Protein AF-A0A7C4I5D5-F1 (afdb_monomer_lite)

Sequence (102 aa):
MSERETTLIRKEKIRKLREMGINPYPYKFDVKSSIAEVRQKYELDTNDFPIALGGTVKRVSKTDEGIVIRLEDEKSILVLVRNDFLKDFESVKPNDFVTVKG

pLDDT: mean 79.04, std 11.51, range [54.38, 96.94]

Foldseek 3Di:
DDPVVVVVVVVVVCVVCVVVVHNPDDPDDDDPDDPVRVCVVPPDDDDPDKDKDKFFWQDWDQDPQGIFTFGQDPVGDGDTDGDPWDDPPVPDDGGDIDITID

Radius of gyration: 19.42 Å; chains: 1; bounding box: 37×29×53 Å

Structure (mmCIF, N/CA/C/O backbone):
data_AF-A0A7C4I5D5-F1
#
_entry.id   AF-A0A7C4I5D5-F1
#
loop_
_atom_site.group_PDB
_atom_site.id
_atom_site.type_symbol
_atom_site.label_atom_id
_atom_site.label_alt_id
_atom_site.label_comp_id
_atom_site.label_asym_id
_atom_site.label_entity_id
_atom_site.label_seq_id
_atom_site.pdbx_PDB_ins_code
_atom_site.Cartn_x
_atom_site.Cartn_y
_atom_site.Cartn_z
_atom_site.occupancy
_atom_site.B_iso_or_equiv
_atom_site.auth_seq_id
_atom_site.auth_comp_id
_atom_site.auth_asym_id
_atom_site.auth_atom_id
_atom_site.pdbx_PDB_model_num
ATOM 1 N N . MET A 1 1 ? 16.150 -2.954 16.566 1.00 61.94 1 MET A N 1
ATOM 2 C CA . MET A 1 1 ? 15.222 -3.202 17.689 1.00 61.94 1 MET A CA 1
ATOM 3 C C . MET A 1 1 ? 15.002 -4.689 17.829 1.00 61.94 1 MET A C 1
ATOM 5 O O . MET A 1 1 ? 14.758 -5.356 16.830 1.00 61.94 1 MET A O 1
ATOM 9 N N . SER A 1 2 ? 15.076 -5.185 19.055 1.00 84.69 2 SER A N 1
ATOM 10 C CA . SER A 1 2 ? 14.694 -6.545 19.417 1.00 84.69 2 SER A CA 1
ATOM 11 C C . SER A 1 2 ? 13.171 -6.726 19.335 1.00 84.69 2 SER A C 1
ATOM 13 O O . SER A 1 2 ? 12.386 -5.788 19.521 1.00 84.69 2 SER A O 1
ATOM 15 N N . GLU A 1 3 ? 12.722 -7.954 19.086 1.00 86.00 3 GLU A N 1
ATOM 16 C CA . GLU A 1 3 ? 11.303 -8.330 19.105 1.00 86.00 3 GLU A CA 1
ATOM 17 C C . GLU A 1 3 ? 10.632 -7.981 20.448 1.00 86.00 3 GLU A C 1
ATOM 19 O O . GLU A 1 3 ? 9.488 -7.509 20.494 1.00 86.00 3 GLU A O 1
ATOM 24 N N . ARG A 1 4 ? 11.383 -8.122 21.549 1.00 86.19 4 ARG A N 1
ATOM 25 C CA . ARG A 1 4 ? 10.934 -7.781 22.907 1.00 86.19 4 ARG A CA 1
ATOM 26 C C . ARG A 1 4 ? 10.661 -6.287 23.065 1.00 86.19 4 ARG A C 1
ATOM 28 O O . ARG A 1 4 ? 9.605 -5.911 23.570 1.00 86.19 4 ARG A O 1
ATOM 35 N N . GLU A 1 5 ? 11.567 -5.442 22.580 1.00 89.94 5 GLU A N 1
ATOM 36 C CA . GLU A 1 5 ? 11.420 -3.979 22.622 1.00 89.94 5 GLU A CA 1
ATOM 37 C C . GLU A 1 5 ? 10.194 -3.533 21.822 1.00 89.94 5 GLU A C 1
ATOM 39 O O . GLU A 1 5 ? 9.364 -2.758 22.295 1.00 89.94 5 GLU A O 1
ATOM 44 N N . THR A 1 6 ? 10.022 -4.102 20.629 1.00 87.56 6 THR A N 1
ATOM 45 C CA . THR A 1 6 ? 8.891 -3.783 19.753 1.00 87.56 6 THR A CA 1
ATOM 46 C C . THR A 1 6 ? 7.554 -4.160 20.400 1.00 87.56 6 THR A C 1
ATOM 48 O O . THR A 1 6 ? 6.569 -3.423 20.305 1.00 87.56 6 THR A O 1
ATOM 51 N N . THR A 1 7 ? 7.515 -5.299 21.092 1.00 92.75 7 THR A N 1
ATOM 52 C CA . THR A 1 7 ? 6.328 -5.765 21.818 1.00 92.75 7 THR A CA 1
ATOM 53 C C . THR A 1 7 ? 5.973 -4.839 22.979 1.00 92.75 7 THR A C 1
ATOM 55 O O . THR A 1 7 ? 4.799 -4.507 23.150 1.00 92.75 7 THR A O 1
ATOM 58 N N . LEU A 1 8 ? 6.966 -4.378 23.745 1.00 95.69 8 LEU A N 1
ATOM 59 C CA . LEU A 1 8 ? 6.758 -3.432 24.845 1.00 95.69 8 LEU A CA 1
ATOM 60 C C . LEU A 1 8 ? 6.165 -2.111 24.342 1.00 95.69 8 LEU A C 1
ATOM 62 O O . LEU A 1 8 ? 5.151 -1.655 24.868 1.00 95.69 8 LEU A O 1
ATOM 66 N N . ILE A 1 9 ? 6.717 -1.557 23.258 1.00 95.31 9 ILE A N 1
ATOM 67 C CA . ILE A 1 9 ? 6.208 -0.325 22.636 1.00 95.31 9 ILE A CA 1
ATOM 68 C C . ILE A 1 9 ? 4.749 -0.494 22.186 1.00 95.31 9 ILE A C 1
ATOM 70 O O . ILE A 1 9 ? 3.921 0.394 22.393 1.00 95.31 9 ILE A O 1
ATOM 74 N N . ARG A 1 10 ? 4.403 -1.635 21.572 1.00 93.38 10 ARG A N 1
ATOM 75 C CA . ARG A 1 10 ? 3.026 -1.911 21.123 1.00 93.38 10 ARG A CA 1
ATOM 76 C C . ARG A 1 10 ? 2.052 -2.051 22.292 1.00 93.38 10 ARG A C 1
ATOM 78 O O . ARG A 1 10 ? 0.960 -1.491 22.226 1.00 93.38 10 ARG A O 1
ATOM 85 N N . LYS A 1 11 ? 2.445 -2.748 23.364 1.00 95.31 11 LYS A N 1
ATOM 86 C CA . LYS A 1 11 ? 1.628 -2.882 24.581 1.00 95.31 11 LYS A CA 1
ATOM 87 C C . LYS A 1 11 ? 1.356 -1.526 25.224 1.00 95.31 11 LYS A C 1
ATOM 89 O O . LYS A 1 11 ? 0.218 -1.254 25.593 1.00 95.31 11 LYS A O 1
ATOM 94 N N . GLU A 1 12 ? 2.364 -0.661 25.280 1.00 96.19 12 GLU A N 1
ATOM 95 C CA . GLU A 1 12 ? 2.217 0.682 25.840 1.00 96.19 12 GLU A CA 1
ATOM 96 C C . GLU A 1 12 ? 1.253 1.551 25.019 1.00 96.19 12 GLU A C 1
ATOM 98 O O . GLU A 1 12 ? 0.406 2.242 25.580 1.00 96.19 12 GLU A O 1
ATOM 103 N N . LYS A 1 13 ? 1.295 1.460 23.683 1.00 95.00 13 LYS A N 1
ATOM 104 C CA . LYS A 1 13 ? 0.314 2.137 22.815 1.00 95.00 13 LYS A CA 1
ATOM 105 C C . LYS A 1 13 ? -1.118 1.668 23.084 1.00 95.00 13 LYS A C 1
ATOM 107 O O . LYS A 1 13 ? -2.016 2.495 23.197 1.00 95.00 13 LYS A O 1
ATOM 112 N N . ILE A 1 14 ? -1.330 0.356 23.218 1.00 95.81 14 ILE A N 1
ATOM 113 C CA . ILE A 1 14 ? -2.650 -0.215 23.534 1.00 95.81 14 ILE A CA 1
ATOM 114 C C . ILE A 1 14 ? -3.132 0.260 24.908 1.00 95.81 14 ILE A C 1
ATOM 116 O O . ILE A 1 14 ? -4.304 0.600 25.057 1.00 95.81 14 ILE A O 1
ATOM 120 N N . ARG A 1 15 ? -2.237 0.308 25.904 1.00 96.12 15 ARG A N 1
ATOM 121 C CA . ARG A 1 15 ? -2.541 0.808 27.251 1.00 96.12 15 ARG A CA 1
ATOM 122 C C . ARG A 1 15 ? -3.041 2.253 27.200 1.00 96.12 15 ARG A C 1
ATOM 124 O O . ARG A 1 15 ? -4.132 2.513 27.692 1.00 96.12 15 ARG A O 1
ATOM 131 N N . LYS A 1 16 ? -2.314 3.142 26.515 1.00 96.94 16 LYS A N 1
ATOM 132 C CA . LYS A 1 16 ? -2.702 4.553 26.340 1.00 96.94 16 LYS A CA 1
ATOM 133 C C . LYS A 1 16 ? -4.058 4.717 25.654 1.00 96.94 16 LYS A C 1
ATOM 135 O O . LYS A 1 16 ? -4.869 5.517 26.100 1.00 96.94 16 LYS A O 1
ATOM 140 N N . LEU A 1 17 ? -4.342 3.932 24.610 1.00 94.94 17 LEU A N 1
ATOM 141 C CA . LEU A 1 17 ? -5.653 3.962 23.945 1.00 94.94 17 LEU A CA 1
ATOM 142 C C . LEU A 1 17 ? -6.791 3.606 24.913 1.00 94.94 17 LEU A C 1
ATOM 144 O O . LEU A 1 17 ? -7.809 4.294 24.934 1.00 94.94 17 LEU A O 1
ATOM 148 N N . ARG A 1 18 ? -6.591 2.589 25.763 1.00 94.19 18 ARG A N 1
ATOM 149 C CA . ARG A 1 18 ? -7.570 2.208 26.794 1.00 94.19 18 ARG A CA 1
ATOM 150 C C . ARG A 1 18 ? -7.763 3.302 27.846 1.00 94.19 18 ARG A C 1
ATOM 152 O O . ARG A 1 18 ? -8.897 3.547 28.236 1.00 94.19 18 ARG A O 1
ATOM 159 N N . GLU A 1 19 ? -6.690 3.969 28.276 1.00 96.25 19 GLU A N 1
ATOM 160 C CA . GLU A 1 19 ? -6.758 5.105 29.216 1.00 96.25 19 GLU A CA 1
ATOM 161 C C . GLU A 1 19 ? -7.524 6.299 28.637 1.00 96.25 19 GLU A C 1
ATOM 163 O O . GLU A 1 19 ? -8.236 6.986 29.361 1.00 96.25 19 GLU A O 1
ATOM 168 N N . MET A 1 20 ? -7.441 6.508 27.322 1.00 95.50 20 MET A N 1
ATOM 169 C CA . MET A 1 20 ? -8.222 7.518 26.601 1.00 95.50 20 MET A CA 1
ATOM 170 C C . MET A 1 20 ? -9.692 7.113 26.385 1.00 95.50 20 MET A C 1
ATOM 172 O O . MET A 1 20 ? -10.431 7.836 25.721 1.00 95.50 20 MET A O 1
ATOM 176 N N . GLY A 1 21 ? -10.123 5.947 26.882 1.00 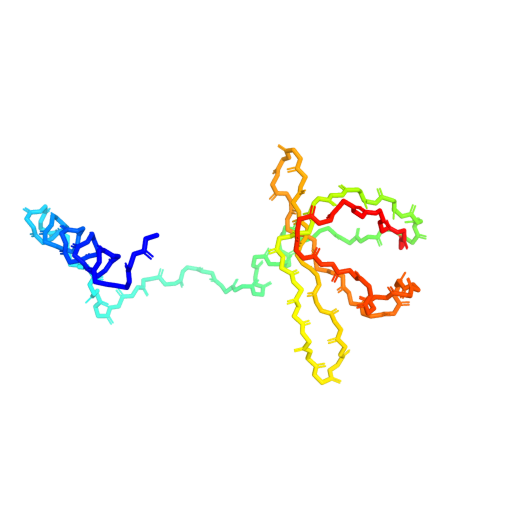92.94 21 GLY A N 1
ATOM 177 C CA . GLY A 1 21 ? -11.470 5.412 26.662 1.00 92.94 21 GLY A CA 1
ATOM 178 C C . GLY A 1 21 ? -11.719 4.896 25.239 1.00 92.94 21 GLY A C 1
ATOM 179 O O . GLY A 1 21 ? -12.849 4.559 24.893 1.00 92.94 21 GLY A O 1
ATOM 180 N N . ILE A 1 22 ? -10.680 4.806 24.402 1.00 91.44 22 ILE A N 1
ATOM 181 C CA . ILE A 1 22 ? -10.772 4.297 23.033 1.00 91.44 22 ILE A CA 1
ATOM 182 C C . ILE A 1 22 ? -10.626 2.777 23.088 1.00 91.44 22 ILE A C 1
ATOM 184 O O . ILE A 1 22 ? -9.594 2.267 23.522 1.00 91.44 22 ILE A O 1
ATOM 188 N N . ASN A 1 23 ? -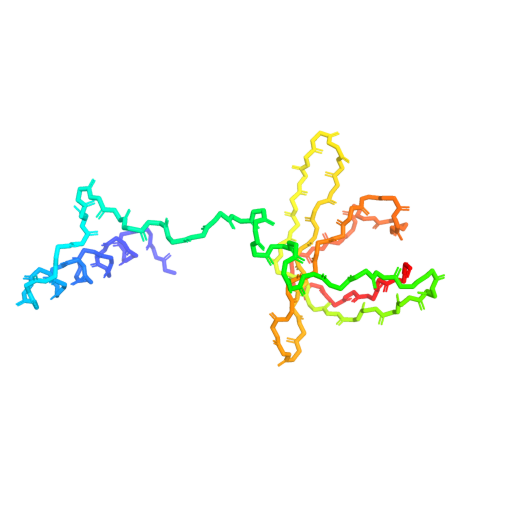11.632 2.033 22.617 1.00 90.25 23 ASN A N 1
ATOM 189 C CA . ASN A 1 23 ? -11.502 0.585 22.465 1.00 90.25 23 ASN A CA 1
ATOM 190 C C . ASN A 1 23 ? -10.526 0.276 21.306 1.00 90.25 23 ASN A C 1
ATOM 192 O O . ASN A 1 23 ? -10.884 0.519 20.154 1.00 90.25 23 ASN A O 1
ATOM 196 N N . PRO A 1 24 ? -9.324 -0.282 21.565 1.00 90.06 24 PRO A N 1
ATOM 197 C CA . PRO A 1 24 ? -8.347 -0.581 20.514 1.00 90.06 24 PRO A CA 1
ATOM 198 C C . PRO A 1 24 ? -8.771 -1.747 19.604 1.00 90.06 24 PRO A C 1
ATOM 200 O O . PRO A 1 24 ? -8.163 -1.948 18.556 1.00 90.06 24 PRO A O 1
ATOM 203 N N . TYR A 1 25 ? -9.797 -2.508 19.999 1.00 90.31 25 TYR A N 1
ATOM 204 C CA . TYR A 1 25 ? -10.346 -3.647 19.264 1.00 90.31 25 TYR A CA 1
ATOM 205 C C . TYR A 1 25 ? -11.881 -3.546 19.218 1.00 90.31 25 TYR A C 1
ATOM 207 O O . TYR A 1 25 ? -12.581 -4.283 19.921 1.00 90.31 25 TYR A O 1
ATOM 215 N N . PRO A 1 26 ? -12.440 -2.587 18.463 1.00 88.06 26 PRO A N 1
ATOM 216 C CA . PRO A 1 26 ? -13.883 -2.413 18.379 1.00 88.06 26 PRO A CA 1
ATOM 217 C C . PRO A 1 26 ? -14.532 -3.591 17.645 1.00 88.06 26 PRO A C 1
ATOM 219 O O . PRO A 1 26 ? -13.993 -4.125 16.679 1.00 88.06 26 PRO A O 1
ATOM 222 N N . TYR A 1 27 ? -15.723 -3.981 18.101 1.00 87.00 27 TYR A N 1
ATOM 223 C CA . TYR A 1 27 ? -16.458 -5.126 17.553 1.00 87.00 27 TYR A CA 1
ATOM 224 C C . TYR A 1 27 ? -16.989 -4.894 16.136 1.00 87.00 27 TYR A C 1
ATOM 226 O O . TYR A 1 27 ? -17.251 -5.854 15.415 1.00 87.00 27 TYR A O 1
ATOM 234 N N . LYS A 1 28 ? -17.197 -3.631 15.750 1.00 83.69 28 LYS A N 1
ATOM 235 C CA . LYS A 1 28 ? -17.709 -3.234 14.438 1.00 83.69 28 LYS A CA 1
ATOM 236 C C . LYS A 1 28 ? -17.058 -1.928 14.003 1.00 83.69 28 LYS A C 1
ATOM 238 O O . LYS A 1 28 ? -16.901 -1.015 14.811 1.00 83.69 28 LYS A O 1
ATOM 243 N N . PHE A 1 29 ? -16.729 -1.852 12.722 1.00 81.69 29 PHE A N 1
ATOM 244 C CA . PHE A 1 29 ? -16.382 -0.620 12.029 1.00 81.69 29 PHE A CA 1
ATOM 245 C C . PHE A 1 29 ? -17.459 -0.342 10.988 1.00 81.69 29 PHE A C 1
ATOM 247 O O . PHE A 1 29 ? -17.890 -1.257 10.287 1.00 81.69 29 PHE A O 1
ATOM 254 N N . ASP A 1 30 ? -17.888 0.913 10.900 1.00 80.31 30 ASP A N 1
ATOM 255 C CA . ASP A 1 30 ? -18.789 1.362 9.844 1.00 80.31 30 ASP A CA 1
ATOM 256 C C . ASP A 1 30 ? -17.987 1.545 8.548 1.00 80.31 30 ASP A C 1
ATOM 258 O O . ASP A 1 30 ? -17.239 2.514 8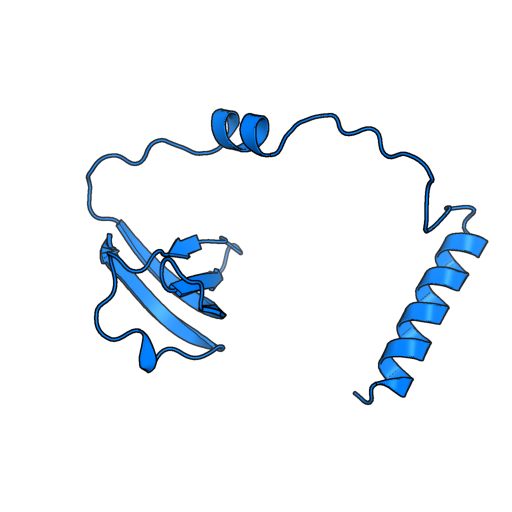.386 1.00 80.31 30 ASP A O 1
ATOM 262 N N . VAL A 1 31 ? -18.065 0.558 7.656 1.00 83.00 31 VAL A N 1
ATOM 263 C CA . VAL A 1 31 ? -17.373 0.581 6.364 1.00 83.00 31 VAL A CA 1
ATOM 264 C C . VAL A 1 31 ? -18.248 1.344 5.374 1.00 83.00 31 VAL A C 1
ATOM 266 O O . VAL A 1 31 ? -19.216 0.806 4.851 1.00 83.00 31 VAL A O 1
ATOM 269 N N . LYS A 1 32 ? -17.902 2.611 5.124 1.00 86.31 32 LYS A N 1
ATOM 270 C CA . LYS A 1 32 ? -18.698 3.519 4.277 1.00 86.31 32 LYS A CA 1
ATOM 271 C C . LYS A 1 32 ? -18.524 3.316 2.777 1.00 86.31 32 LYS A C 1
ATOM 273 O O . LYS A 1 32 ? -19.362 3.772 2.006 1.00 86.31 32 LYS A O 1
ATOM 278 N N . SER A 1 33 ? -17.416 2.712 2.363 1.00 84.50 33 SER A N 1
ATOM 279 C CA . SER A 1 33 ? -17.129 2.472 0.952 1.00 84.50 33 SER A CA 1
ATOM 280 C C . SER A 1 33 ? -16.287 1.223 0.787 1.00 84.50 33 SER A C 1
ATOM 282 O O . SER A 1 33 ? -15.418 0.930 1.615 1.00 84.50 33 SER A O 1
ATOM 284 N N . SER A 1 34 ? -16.528 0.501 -0.300 1.00 87.31 34 SER A N 1
ATOM 285 C CA . SER A 1 34 ? -15.670 -0.611 -0.695 1.00 87.31 34 SER A CA 1
ATOM 286 C C . SER A 1 34 ? -14.416 -0.098 -1.409 1.00 87.31 34 SER A C 1
ATOM 288 O O . SER A 1 34 ? -14.397 0.988 -1.988 1.00 87.31 34 SER A O 1
ATOM 290 N N . ILE A 1 35 ? -13.346 -0.898 -1.411 1.00 83.31 35 ILE A N 1
ATOM 291 C CA . ILE A 1 35 ? -12.134 -0.579 -2.182 1.00 83.31 35 ILE A CA 1
ATOM 292 C C . ILE A 1 35 ? -12.480 -0.406 -3.670 1.00 83.31 35 ILE A C 1
ATOM 294 O O . ILE A 1 35 ? -11.944 0.485 -4.318 1.00 83.31 35 ILE A O 1
ATOM 298 N N . ALA A 1 36 ? -13.399 -1.218 -4.203 1.00 83.00 36 ALA A N 1
ATOM 299 C CA . ALA A 1 36 ? -13.829 -1.135 -5.597 1.00 83.00 36 ALA A CA 1
ATOM 300 C C . ALA A 1 36 ? -14.491 0.214 -5.929 1.00 83.00 36 ALA A C 1
ATOM 302 O O . ALA A 1 36 ? -14.166 0.811 -6.951 1.00 83.00 36 ALA A O 1
ATOM 303 N N . GLU A 1 37 ? -15.352 0.725 -5.046 1.00 84.56 37 GLU A N 1
ATOM 304 C CA . GLU A 1 37 ? -15.990 2.041 -5.210 1.00 84.56 37 GLU A CA 1
ATOM 305 C C . GLU A 1 37 ? -14.968 3.181 -5.192 1.00 84.56 37 GLU A C 1
ATOM 307 O O . GLU A 1 37 ? -15.047 4.106 -5.998 1.00 84.56 37 GLU A O 1
ATOM 312 N N . VAL A 1 38 ? -13.980 3.110 -4.293 1.00 84.81 38 VAL A N 1
ATOM 313 C CA . VAL A 1 38 ? -12.892 4.098 -4.236 1.00 84.81 38 VAL A CA 1
ATOM 314 C C . VAL A 1 38 ? -12.087 4.070 -5.535 1.00 84.81 38 VAL A C 1
ATOM 316 O O . VAL A 1 38 ? -11.806 5.125 -6.096 1.00 84.81 38 VAL A O 1
ATOM 319 N N . ARG A 1 39 ? -11.763 2.881 -6.054 1.00 80.50 39 ARG A N 1
ATOM 320 C CA . ARG A 1 39 ? -11.039 2.745 -7.323 1.00 80.50 39 ARG A CA 1
ATOM 321 C C . ARG A 1 39 ? -11.819 3.354 -8.48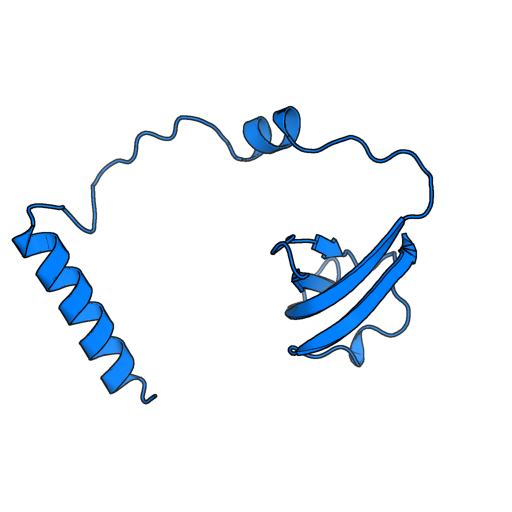2 1.00 80.50 39 ARG A C 1
ATOM 323 O O . ARG A 1 39 ? -11.288 4.224 -9.151 1.00 80.50 39 ARG A O 1
ATOM 330 N N . GLN A 1 40 ? -13.094 3.008 -8.648 1.00 81.69 40 GLN A N 1
ATOM 331 C CA . GLN A 1 40 ? -13.931 3.594 -9.705 1.00 81.69 40 GLN A CA 1
ATOM 332 C C . GLN A 1 40 ? -14.037 5.121 -9.629 1.00 81.69 40 GLN A C 1
ATOM 334 O O . GLN A 1 40 ? -14.182 5.781 -10.651 1.00 81.69 40 GLN A O 1
ATOM 339 N N . LYS A 1 41 ? -14.002 5.691 -8.421 1.00 83.75 41 LYS A N 1
ATOM 340 C CA . LYS A 1 41 ? -14.161 7.133 -8.227 1.00 83.75 41 LYS A CA 1
ATOM 341 C C . LYS A 1 41 ? -12.871 7.929 -8.439 1.00 83.75 41 LYS A C 1
ATOM 343 O O . LYS A 1 41 ? -12.953 9.107 -8.781 1.00 83.75 41 LYS A O 1
ATOM 348 N N . TYR A 1 42 ? -11.712 7.333 -8.159 1.00 79.31 42 TYR A N 1
ATOM 349 C CA . TYR A 1 42 ? -10.444 8.064 -8.058 1.00 79.31 42 TYR A CA 1
ATOM 350 C C . TYR A 1 42 ? -9.319 7.525 -8.949 1.00 79.31 42 TYR A C 1
ATOM 352 O O . TYR A 1 42 ? -8.356 8.257 -9.172 1.00 79.31 42 TYR A O 1
ATOM 360 N N . GLU A 1 43 ? -9.395 6.287 -9.446 1.00 78.31 43 GLU A N 1
ATOM 361 C CA . GLU A 1 43 ? -8.474 5.827 -10.489 1.00 78.31 43 GLU A CA 1
ATOM 362 C C . GLU A 1 43 ? -8.861 6.512 -11.802 1.00 78.31 43 GLU A C 1
ATOM 364 O O . GLU A 1 43 ? -10.015 6.480 -12.222 1.00 78.31 43 GLU A O 1
ATOM 369 N N . LEU A 1 44 ? -7.890 7.185 -12.414 1.00 72.12 44 LEU A N 1
ATOM 370 C CA . LEU A 1 44 ? -8.044 7.761 -13.741 1.00 72.12 44 LEU A CA 1
ATOM 371 C C . LEU A 1 44 ? -7.736 6.680 -14.770 1.00 72.12 44 LEU A C 1
ATOM 373 O O . LEU A 1 44 ? -6.736 5.970 -14.626 1.00 72.12 44 LEU A O 1
ATOM 377 N N . ASP A 1 45 ? -8.549 6.602 -15.821 1.00 69.62 45 ASP A N 1
ATOM 378 C CA . ASP A 1 45 ? -8.188 5.824 -16.999 1.00 69.62 45 ASP A CA 1
ATOM 379 C C . ASP A 1 45 ? -6.877 6.372 -17.572 1.00 69.62 45 ASP A C 1
ATOM 381 O O . ASP A 1 45 ? -6.703 7.580 -17.773 1.00 69.62 45 ASP A O 1
ATOM 385 N N . THR A 1 46 ? -5.919 5.481 -17.800 1.00 66.56 46 THR A N 1
ATOM 386 C CA . THR A 1 46 ? -4.666 5.836 -18.457 1.00 66.56 46 THR A CA 1
ATOM 387 C C . THR A 1 46 ? -4.920 5.942 -19.954 1.00 66.56 46 THR A C 1
ATOM 389 O O . THR A 1 46 ? -5.384 4.986 -20.568 1.00 66.56 46 THR A O 1
ATOM 392 N N . ASN A 1 47 ? -4.587 7.082 -20.559 1.00 63.31 47 ASN A N 1
ATOM 393 C CA . ASN A 1 47 ? -4.443 7.144 -22.012 1.00 63.31 47 ASN A CA 1
ATOM 394 C C . ASN A 1 47 ? -3.240 6.269 -22.415 1.00 63.31 47 ASN A C 1
ATOM 396 O O . ASN A 1 47 ? -2.260 6.259 -21.673 1.00 63.31 47 ASN A O 1
ATOM 400 N N . ASP A 1 48 ? -3.275 5.605 -23.578 1.00 65.06 48 ASP A N 1
ATOM 401 C CA . ASP A 1 48 ? -2.222 4.706 -24.117 1.00 65.06 48 ASP A CA 1
ATOM 402 C C . ASP A 1 48 ? -0.855 5.387 -24.398 1.00 65.06 48 ASP A C 1
ATOM 404 O O . ASP A 1 48 ? -0.051 4.926 -25.210 1.00 65.06 48 ASP A O 1
ATOM 408 N N . PHE A 1 49 ? -0.578 6.532 -23.777 1.00 58.94 49 PHE A N 1
ATOM 409 C CA . PHE A 1 49 ? 0.715 7.185 -23.850 1.00 58.94 49 PHE A CA 1
ATOM 410 C C . PHE A 1 49 ? 1.679 6.538 -22.859 1.00 58.94 49 PHE A C 1
ATOM 412 O O . PHE A 1 49 ? 1.338 6.430 -21.683 1.00 58.94 49 PHE A O 1
ATOM 419 N N . PRO A 1 50 ? 2.905 6.202 -23.289 1.00 65.50 50 PRO A N 1
ATOM 420 C CA . PRO A 1 50 ? 3.893 5.636 -22.391 1.00 65.50 50 PRO A CA 1
ATOM 421 C C . PRO A 1 50 ? 4.271 6.652 -21.304 1.00 65.50 50 PRO A C 1
ATOM 423 O O . PRO A 1 50 ? 4.780 7.740 -21.593 1.00 65.50 50 PRO A O 1
ATOM 426 N N . ILE A 1 51 ? 4.043 6.292 -20.046 1.00 68.06 51 ILE A N 1
ATOM 427 C CA . ILE A 1 51 ? 4.380 7.064 -18.853 1.00 68.06 51 ILE A CA 1
ATOM 428 C C . ILE A 1 51 ? 5.687 6.519 -18.277 1.00 68.06 51 ILE A C 1
ATOM 430 O O . ILE A 1 51 ? 5.860 5.316 -18.090 1.00 68.06 51 ILE A O 1
ATOM 434 N N . ALA A 1 52 ? 6.624 7.417 -17.967 1.00 72.94 52 ALA A N 1
ATOM 435 C CA . ALA A 1 52 ? 7.836 7.090 -17.225 1.00 72.94 52 ALA A CA 1
ATOM 436 C C . ALA A 1 52 ? 7.675 7.491 -15.750 1.00 72.94 52 ALA A C 1
ATOM 438 O O . ALA A 1 52 ? 7.497 8.669 -15.445 1.00 72.94 52 ALA A O 1
ATOM 439 N N . LEU A 1 53 ? 7.767 6.526 -14.837 1.00 75.38 53 LEU A N 1
ATOM 440 C CA . LEU A 1 53 ? 7.658 6.710 -13.389 1.00 75.38 53 LEU A CA 1
ATOM 441 C C . LEU A 1 53 ? 8.989 6.356 -12.724 1.00 75.38 53 LEU A C 1
ATOM 443 O O . LEU A 1 53 ? 9.462 5.232 -12.858 1.00 75.38 53 LEU A O 1
ATOM 447 N N . GLY A 1 54 ? 9.595 7.299 -12.005 1.00 79.12 54 GLY A N 1
ATOM 448 C CA . GLY A 1 54 ? 10.799 7.068 -11.201 1.00 79.12 54 GLY A CA 1
ATOM 449 C C . GLY A 1 54 ? 10.464 7.002 -9.714 1.00 79.12 54 GLY A C 1
ATOM 450 O O . GLY A 1 54 ? 9.688 7.822 -9.231 1.00 79.12 54 GLY A O 1
ATOM 451 N N . GLY A 1 55 ? 11.046 6.056 -8.976 1.00 83.31 55 GLY A N 1
ATOM 452 C CA . GLY A 1 55 ? 10.821 5.965 -7.534 1.00 83.31 55 GLY A CA 1
ATOM 453 C C . GLY A 1 55 ? 11.722 4.967 -6.817 1.00 83.31 55 GLY A C 1
ATOM 454 O O . GLY A 1 55 ? 12.380 4.125 -7.427 1.00 83.31 55 GLY A O 1
ATOM 455 N N . THR A 1 56 ? 11.730 5.060 -5.488 1.00 88.12 56 THR A N 1
ATOM 456 C CA . THR A 1 56 ? 12.467 4.140 -4.615 1.00 88.12 56 THR A CA 1
ATOM 457 C C . THR A 1 56 ? 11.615 2.918 -4.299 1.00 88.12 56 THR A C 1
ATOM 459 O O . THR A 1 56 ? 10.483 3.038 -3.827 1.00 88.12 56 THR A O 1
ATOM 462 N N . VAL A 1 57 ? 12.163 1.725 -4.496 1.00 87.06 57 VAL A N 1
ATOM 463 C CA . VAL A 1 57 ? 11.498 0.461 -4.185 1.00 87.06 57 VAL A CA 1
ATOM 464 C C . VAL A 1 57 ? 11.355 0.309 -2.675 1.00 87.06 57 VAL A C 1
ATOM 466 O O . VAL A 1 57 ? 12.336 0.212 -1.946 1.00 87.06 57 VAL A O 1
ATOM 469 N N . LYS A 1 58 ? 10.126 0.213 -2.174 1.00 86.88 58 LYS A N 1
ATOM 470 C CA . LYS A 1 58 ? 9.860 -0.082 -0.755 1.00 86.88 58 LYS A CA 1
ATOM 471 C C . LYS A 1 58 ? 9.602 -1.543 -0.489 1.00 86.88 58 LYS A C 1
ATOM 473 O O . LYS A 1 58 ? 9.856 -2.032 0.609 1.00 86.88 58 LYS A O 1
ATOM 478 N N . ARG A 1 59 ? 9.055 -2.240 -1.478 1.00 85.31 59 ARG A N 1
ATOM 479 C CA . ARG A 1 59 ? 8.727 -3.652 -1.352 1.00 85.31 59 ARG A CA 1
ATOM 480 C C . ARG A 1 59 ? 8.726 -4.308 -2.716 1.00 85.31 59 ARG A C 1
ATOM 482 O O . ARG A 1 59 ? 8.169 -3.766 -3.663 1.00 85.31 59 ARG A O 1
ATOM 489 N N . VAL A 1 60 ? 9.283 -5.508 -2.747 1.00 83.31 60 VAL A N 1
ATOM 490 C CA . VAL A 1 60 ? 9.154 -6.459 -3.846 1.00 83.31 60 VAL A CA 1
ATOM 491 C C . VAL A 1 60 ? 8.380 -7.653 -3.302 1.00 83.31 60 VAL A C 1
ATOM 493 O O . VAL A 1 60 ? 8.612 -8.095 -2.175 1.00 83.31 60 VAL A O 1
ATOM 496 N N . SER A 1 61 ? 7.386 -8.137 -4.033 1.00 82.12 61 SER A N 1
ATOM 497 C CA . SER A 1 61 ? 6.592 -9.304 -3.648 1.00 82.12 61 SER A CA 1
ATOM 498 C C . SER A 1 61 ? 6.425 -10.221 -4.839 1.00 82.12 61 SER A C 1
ATOM 500 O O . SER A 1 61 ? 5.970 -9.786 -5.890 1.00 82.12 61 SER A O 1
ATOM 502 N N . LYS A 1 62 ? 6.814 -11.483 -4.662 1.00 79.56 62 LYS A N 1
ATOM 503 C CA . LYS A 1 62 ? 6.587 -12.535 -5.649 1.00 79.56 62 LYS A CA 1
ATOM 504 C C . LYS A 1 62 ? 5.198 -13.123 -5.414 1.00 79.56 62 LYS A C 1
ATOM 506 O O . LYS A 1 62 ? 4.828 -13.386 -4.271 1.00 79.56 62 LYS A O 1
ATOM 511 N N . THR A 1 63 ? 4.452 -13.285 -6.490 1.00 76.81 63 THR A N 1
ATOM 512 C CA . THR A 1 63 ? 3.134 -13.917 -6.554 1.00 76.81 63 THR A CA 1
ATOM 513 C C . THR A 1 63 ? 3.147 -14.924 -7.698 1.00 76.81 63 THR A C 1
ATOM 515 O O . THR A 1 63 ? 4.033 -14.860 -8.551 1.00 76.81 63 THR A O 1
ATOM 518 N N . ASP A 1 64 ? 2.169 -15.825 -7.744 1.00 71.56 64 ASP A N 1
ATOM 519 C CA . ASP A 1 64 ? 2.063 -16.807 -8.833 1.00 71.56 64 ASP A CA 1
ATOM 520 C C . ASP A 1 64 ? 1.858 -16.128 -10.203 1.00 71.56 64 ASP A C 1
ATOM 522 O O . ASP A 1 64 ? 2.318 -16.627 -11.224 1.00 71.56 64 ASP A O 1
ATOM 526 N N . GLU A 1 65 ? 1.245 -14.939 -10.213 1.00 69.25 65 GLU A N 1
ATOM 527 C CA . GLU A 1 65 ? 0.994 -14.114 -11.405 1.00 69.25 65 GLU A CA 1
ATOM 528 C C . GLU A 1 65 ? 2.161 -13.164 -11.753 1.00 69.25 65 GLU A C 1
ATOM 530 O O . GLU A 1 65 ? 2.061 -12.355 -12.675 1.00 69.25 65 GLU A O 1
ATOM 535 N N . GLY A 1 66 ? 3.278 -13.225 -11.017 1.00 71.94 66 GLY A N 1
ATOM 536 C CA . GLY A 1 66 ? 4.469 -12.408 -11.263 1.00 71.94 66 GLY A CA 1
ATOM 537 C C . GLY A 1 66 ? 4.909 -11.565 -10.068 1.00 71.94 66 GLY A C 1
ATOM 538 O O . GLY A 1 66 ? 4.722 -11.938 -8.908 1.00 71.94 66 GLY A O 1
ATOM 539 N N . ILE A 1 67 ? 5.556 -10.429 -10.335 1.00 74.75 67 ILE A N 1
ATOM 540 C CA . ILE A 1 67 ? 6.151 -9.577 -9.301 1.00 74.75 67 ILE A CA 1
ATOM 541 C C . ILE A 1 67 ? 5.329 -8.307 -9.125 1.00 74.75 67 ILE A C 1
ATOM 543 O O . ILE A 1 67 ? 4.933 -7.665 -10.090 1.00 74.75 67 ILE A O 1
ATOM 547 N N . VAL A 1 68 ? 5.117 -7.952 -7.863 1.00 77.25 68 VAL A N 1
ATOM 548 C CA . VAL A 1 68 ? 4.501 -6.713 -7.405 1.00 77.25 68 VAL A CA 1
ATOM 549 C C . VAL A 1 68 ? 5.579 -5.853 -6.763 1.00 77.25 68 VAL A C 1
ATOM 551 O O . VAL A 1 68 ? 6.139 -6.211 -5.721 1.00 77.25 68 VAL A O 1
ATOM 554 N N . ILE A 1 69 ? 5.854 -4.704 -7.374 1.00 78.19 69 ILE A N 1
ATOM 555 C CA . ILE A 1 69 ? 6.734 -3.682 -6.804 1.00 78.19 69 ILE A CA 1
ATOM 556 C C . ILE A 1 69 ? 5.886 -2.575 -6.200 1.00 78.19 69 ILE A C 1
ATOM 558 O O . ILE A 1 69 ? 4.899 -2.159 -6.793 1.00 78.19 69 ILE A O 1
ATOM 562 N N . ARG A 1 70 ? 6.296 -2.103 -5.022 1.00 82.56 70 ARG A N 1
ATOM 563 C CA . ARG A 1 70 ? 5.834 -0.857 -4.417 1.00 82.56 70 ARG A CA 1
ATOM 564 C C . ARG A 1 70 ? 6.918 0.198 -4.569 1.00 82.56 70 ARG A C 1
ATOM 566 O O . ARG A 1 70 ? 7.972 0.057 -3.944 1.00 82.56 70 ARG A O 1
ATOM 573 N N . LEU A 1 71 ? 6.635 1.239 -5.340 1.00 82.50 71 LEU A N 1
ATOM 574 C CA . LEU A 1 71 ? 7.476 2.433 -5.422 1.00 82.50 71 LEU A CA 1
ATOM 575 C C . LEU A 1 71 ? 7.007 3.495 -4.425 1.00 82.50 71 LEU A C 1
ATOM 577 O O . LEU A 1 71 ? 5.858 3.476 -3.990 1.00 82.50 71 LEU A O 1
ATOM 581 N N . GLU A 1 72 ? 7.924 4.374 -4.048 1.00 84.31 72 GLU A N 1
ATOM 582 C CA . GLU A 1 72 ? 7.660 5.631 -3.355 1.00 84.31 72 GLU A CA 1
ATOM 583 C C . GLU A 1 72 ? 8.448 6.736 -4.065 1.00 84.31 72 GLU A C 1
ATOM 585 O O . GLU A 1 72 ? 9.650 6.587 -4.311 1.00 84.31 72 GLU A O 1
ATOM 590 N N . ASP A 1 73 ? 7.770 7.831 -4.392 1.00 80.19 73 ASP A N 1
ATOM 591 C CA . ASP A 1 73 ? 8.355 9.077 -4.885 1.00 80.19 73 ASP A CA 1
ATOM 592 C C . ASP A 1 73 ? 8.247 10.186 -3.818 1.00 80.19 73 ASP A C 1
ATOM 594 O O . ASP A 1 73 ? 7.765 9.958 -2.704 1.00 80.19 73 ASP A O 1
ATOM 598 N N . GLU A 1 74 ? 8.670 11.409 -4.148 1.00 75.75 74 GLU A N 1
ATOM 599 C CA . GLU A 1 74 ? 8.619 12.566 -3.235 1.00 75.75 74 GLU A CA 1
ATOM 600 C C . GLU A 1 74 ? 7.204 12.887 -2.714 1.00 75.75 74 GLU A C 1
ATOM 602 O O . GLU A 1 74 ? 7.060 13.567 -1.698 1.00 75.75 74 GLU A O 1
ATOM 607 N N . LYS A 1 75 ? 6.155 12.392 -3.386 1.00 69.56 75 LYS A N 1
ATOM 608 C CA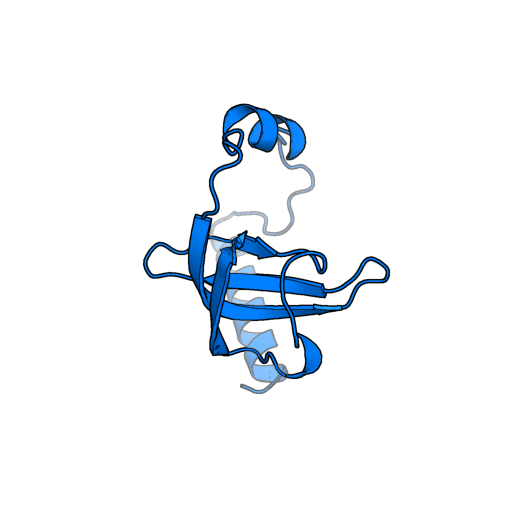 . LYS A 1 75 ? 4.744 12.601 -3.035 1.00 69.56 75 LYS A CA 1
ATOM 609 C C . LYS A 1 75 ? 4.065 11.348 -2.472 1.00 69.56 75 LYS A C 1
ATOM 611 O O . LYS A 1 75 ? 2.855 11.364 -2.252 1.00 69.56 75 LYS A O 1
ATOM 616 N N . SER A 1 76 ? 4.831 10.293 -2.186 1.00 61.78 76 SER A N 1
ATOM 617 C CA . SER A 1 76 ? 4.355 9.031 -1.608 1.00 61.78 76 SER A CA 1
ATOM 618 C C . SER A 1 76 ? 3.372 8.246 -2.488 1.00 61.78 76 SER A C 1
ATOM 620 O O . SER A 1 76 ? 2.434 7.628 -1.979 1.00 61.78 76 SER A O 1
ATOM 622 N N . ILE A 1 77 ? 3.565 8.242 -3.809 1.00 61.81 77 ILE A N 1
ATOM 623 C CA . ILE A 1 77 ? 2.693 7.491 -4.721 1.00 61.81 77 ILE A CA 1
ATOM 624 C C . ILE A 1 77 ? 3.001 5.990 -4.665 1.00 61.81 77 ILE A C 1
ATOM 626 O O . ILE A 1 77 ? 4.120 5.550 -4.911 1.00 61.81 77 ILE A O 1
ATOM 630 N N . LEU A 1 78 ? 1.959 5.200 -4.388 1.00 59.59 78 LEU A N 1
ATOM 631 C CA . LEU A 1 78 ? 1.957 3.740 -4.432 1.00 59.59 78 LEU A CA 1
ATOM 632 C C . LEU A 1 78 ? 1.727 3.258 -5.872 1.00 59.59 78 LEU A C 1
ATOM 634 O O . LEU A 1 78 ? 0.584 3.119 -6.298 1.00 59.59 78 LEU A O 1
ATOM 638 N N . VAL A 1 79 ? 2.793 2.952 -6.608 1.00 63.59 79 VAL A N 1
ATOM 639 C CA . VAL A 1 79 ? 2.671 2.333 -7.941 1.00 63.59 79 VAL A CA 1
ATOM 640 C C . VAL A 1 79 ? 2.768 0.817 -7.808 1.00 63.59 79 VAL A C 1
ATOM 642 O O . VAL A 1 79 ? 3.738 0.327 -7.233 1.00 63.59 79 VAL A O 1
ATOM 645 N N . LEU A 1 80 ? 1.768 0.097 -8.330 1.00 64.44 80 LEU A N 1
ATOM 646 C CA . LEU A 1 80 ? 1.773 -1.355 -8.509 1.00 64.44 80 LEU A CA 1
ATOM 647 C C . LEU A 1 80 ? 2.241 -1.668 -9.930 1.00 64.44 80 LEU A C 1
ATOM 649 O O . LEU A 1 80 ? 1.501 -1.437 -10.881 1.00 64.44 80 LEU A O 1
ATOM 653 N N . VAL A 1 81 ? 3.438 -2.224 -10.077 1.00 63.81 81 VAL A N 1
ATOM 654 C CA . VAL A 1 81 ? 3.926 -2.688 -11.384 1.00 63.81 81 VAL A CA 1
ATOM 655 C C . VAL A 1 81 ? 3.753 -4.195 -11.456 1.00 63.81 81 VAL A C 1
ATOM 657 O O . VAL A 1 81 ? 4.239 -4.887 -10.561 1.00 63.81 81 VAL A O 1
ATOM 660 N N . ARG A 1 82 ? 3.046 -4.682 -12.485 1.00 62.91 82 ARG A N 1
ATOM 661 C CA . ARG A 1 82 ? 2.946 -6.109 -12.825 1.00 62.91 82 ARG A CA 1
ATOM 662 C C . ARG A 1 82 ? 3.958 -6.474 -13.913 1.00 62.91 82 ARG A C 1
ATOM 664 O O . ARG A 1 82 ? 4.408 -5.619 -14.670 1.00 62.91 82 ARG A O 1
ATOM 671 N N . ASN A 1 83 ? 4.323 -7.753 -13.919 1.00 57.28 83 ASN A N 1
ATOM 672 C CA . ASN A 1 83 ? 5.486 -8.353 -14.581 1.00 57.28 83 ASN A CA 1
ATOM 673 C C . ASN A 1 83 ? 5.614 -8.074 -16.090 1.00 57.28 83 ASN A C 1
ATOM 675 O O . ASN A 1 83 ? 6.704 -8.174 -16.639 1.00 57.28 83 ASN A O 1
ATOM 679 N N . ASP A 1 84 ? 4.533 -7.680 -16.755 1.00 56.94 84 ASP A N 1
ATOM 680 C CA . ASP A 1 84 ? 4.515 -7.537 -18.211 1.00 56.94 84 ASP A CA 1
ATOM 681 C C . ASP A 1 84 ? 5.404 -6.380 -18.726 1.00 56.94 84 ASP A C 1
ATOM 683 O O . ASP A 1 84 ? 5.697 -6.319 -19.918 1.00 56.94 84 ASP A O 1
ATOM 687 N N . PHE A 1 85 ? 5.877 -5.481 -17.843 1.00 54.38 85 PHE A N 1
ATOM 688 C CA . PHE A 1 85 ? 6.482 -4.197 -18.237 1.00 54.38 85 PHE A CA 1
ATOM 689 C C . PHE A 1 85 ? 7.960 -3.963 -17.869 1.00 54.38 85 PHE A C 1
ATOM 691 O O . PHE A 1 85 ? 8.529 -2.986 -18.358 1.00 54.38 85 PHE A O 1
ATOM 698 N N . LEU A 1 86 ? 8.628 -4.794 -17.051 1.00 54.72 86 LEU A N 1
ATOM 699 C CA . LEU A 1 86 ? 10.072 -4.605 -16.787 1.00 54.72 86 LEU A CA 1
ATOM 700 C C . LEU A 1 86 ? 10.903 -5.811 -17.226 1.00 54.72 86 LEU A C 1
ATOM 702 O O . LEU A 1 86 ? 10.615 -6.963 -16.916 1.00 54.72 86 LEU A O 1
ATOM 706 N N . LYS A 1 87 ? 11.989 -5.528 -17.942 1.00 54.81 87 LYS A N 1
ATOM 707 C CA . LYS A 1 87 ? 13.065 -6.496 -18.163 1.00 54.81 87 LYS A CA 1
ATOM 708 C C . LYS A 1 87 ? 13.952 -6.515 -16.908 1.00 54.81 87 LYS A C 1
ATOM 710 O O . LYS A 1 87 ? 14.219 -5.462 -16.339 1.00 54.81 87 LYS A O 1
ATOM 715 N N . ASP A 1 88 ? 14.379 -7.705 -16.484 1.00 61.62 88 ASP A N 1
ATOM 716 C CA . ASP A 1 88 ? 15.400 -7.942 -15.441 1.00 61.62 88 ASP A CA 1
ATOM 717 C C . ASP A 1 88 ? 15.014 -7.661 -13.967 1.00 61.62 88 ASP A C 1
ATOM 719 O O . ASP A 1 88 ? 15.823 -7.213 -13.148 1.00 61.62 88 ASP A O 1
ATOM 723 N N . PHE A 1 89 ? 13.786 -8.020 -13.580 1.00 66.06 89 PHE A N 1
ATOM 724 C CA . PHE A 1 89 ? 13.267 -7.868 -12.210 1.00 66.06 89 PHE A CA 1
ATOM 725 C C . PHE A 1 89 ? 13.999 -8.647 -11.107 1.00 66.06 89 PHE A C 1
ATOM 727 O O . PHE A 1 89 ? 13.907 -8.262 -9.940 1.00 66.06 89 PHE A O 1
ATOM 734 N N . GLU A 1 90 ? 14.688 -9.751 -11.418 1.00 64.62 90 GLU A N 1
ATOM 735 C CA . GLU A 1 90 ? 15.337 -10.581 -10.385 1.00 64.62 90 GLU A CA 1
ATOM 736 C C . GLU A 1 90 ? 16.431 -9.831 -9.615 1.00 64.62 90 GLU A C 1
ATOM 738 O O . GLU A 1 90 ? 16.775 -10.206 -8.493 1.00 64.62 90 GLU A O 1
ATOM 743 N N . SER A 1 91 ? 16.943 -8.749 -10.202 1.00 72.25 91 SER A N 1
ATOM 744 C CA . SER A 1 91 ? 17.982 -7.911 -9.612 1.00 72.25 91 SER A CA 1
ATOM 745 C C . SER A 1 91 ? 17.453 -6.803 -8.693 1.00 72.25 91 SER A C 1
ATOM 747 O O . SER A 1 91 ? 18.232 -6.281 -7.897 1.00 72.25 91 SER A O 1
ATOM 749 N N . VAL A 1 92 ? 16.154 -6.477 -8.755 1.00 77.56 92 VAL A N 1
ATOM 750 C CA . VAL A 1 92 ? 15.564 -5.338 -8.036 1.00 77.56 92 VAL A CA 1
ATOM 751 C C . VAL A 1 92 ? 15.377 -5.660 -6.555 1.00 77.56 92 VAL A C 1
ATOM 753 O O . VAL A 1 92 ? 14.711 -6.631 -6.182 1.00 77.56 92 VAL A O 1
ATOM 756 N N . LYS A 1 93 ? 15.919 -4.805 -5.688 1.00 81.44 93 LYS A N 1
ATOM 757 C CA . LYS A 1 93 ? 15.885 -4.951 -4.231 1.00 81.44 93 LYS A CA 1
ATOM 758 C C . LYS A 1 93 ? 15.188 -3.767 -3.559 1.00 81.44 93 LYS A C 1
ATOM 760 O O . LYS A 1 93 ? 15.105 -2.672 -4.113 1.00 81.44 93 LYS A O 1
ATOM 765 N N . PRO A 1 94 ? 14.671 -3.958 -2.331 1.00 85.69 94 PRO A N 1
ATOM 766 C CA . PRO A 1 94 ? 14.241 -2.839 -1.504 1.00 85.69 94 PRO A CA 1
ATOM 767 C C . PRO A 1 94 ? 15.347 -1.785 -1.367 1.00 85.69 94 PRO A C 1
ATOM 769 O O . PRO A 1 94 ? 16.494 -2.121 -1.082 1.00 85.69 94 PRO A O 1
ATOM 772 N N . ASN A 1 95 ? 14.947 -0.522 -1.493 1.00 86.31 95 ASN A N 1
ATOM 773 C CA . ASN A 1 95 ? 15.749 0.702 -1.525 1.00 86.31 95 ASN A CA 1
ATOM 774 C C . ASN A 1 95 ? 16.481 1.010 -2.838 1.00 86.31 95 ASN A C 1
ATOM 776 O O . ASN A 1 95 ? 17.111 2.063 -2.916 1.00 86.31 95 ASN A O 1
ATOM 780 N N . ASP A 1 96 ? 16.355 0.180 -3.874 1.00 85.38 96 ASP A N 1
ATOM 781 C CA . ASP A 1 96 ? 16.839 0.552 -5.205 1.00 85.38 96 ASP A CA 1
ATOM 782 C C . ASP A 1 96 ? 15.970 1.672 -5.794 1.00 85.38 96 ASP A C 1
ATOM 784 O O . ASP A 1 96 ? 14.751 1.699 -5.599 1.00 85.38 96 ASP A O 1
ATOM 788 N N . PHE A 1 97 ? 16.584 2.593 -6.537 1.00 83.88 97 PHE A N 1
ATOM 789 C CA . PHE A 1 97 ? 15.850 3.558 -7.353 1.00 83.88 97 PHE A CA 1
ATOM 790 C C . PHE A 1 97 ? 15.642 2.974 -8.748 1.00 83.88 97 PHE A C 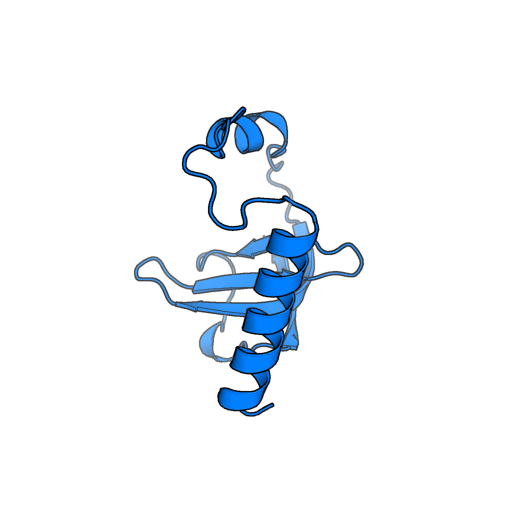1
ATOM 792 O O . PHE A 1 97 ? 16.609 2.610 -9.418 1.00 83.88 97 PHE A O 1
ATOM 799 N N . VAL A 1 98 ? 14.392 2.893 -9.196 1.00 81.19 98 VAL A N 1
ATOM 800 C CA . VAL A 1 98 ? 14.043 2.327 -10.504 1.00 81.19 98 VAL A CA 1
ATOM 801 C C . VAL A 1 98 ? 13.179 3.295 -11.295 1.00 81.19 98 VAL A C 1
ATOM 803 O O . VAL A 1 98 ? 12.432 4.095 -10.734 1.00 81.19 98 VAL A O 1
ATOM 806 N N . THR A 1 99 ? 13.289 3.216 -12.620 1.00 77.62 99 THR A N 1
ATOM 807 C CA . THR A 1 99 ? 12.395 3.912 -13.547 1.00 77.62 99 THR A CA 1
ATOM 808 C C . THR A 1 99 ? 11.598 2.883 -14.330 1.00 77.62 99 THR A C 1
ATOM 810 O O . THR A 1 99 ? 12.169 1.965 -14.912 1.00 77.62 99 THR A O 1
ATOM 813 N N . VAL A 1 100 ? 10.284 3.050 -14.349 1.00 73.50 100 VAL A N 1
ATOM 814 C CA . VAL A 1 100 ? 9.322 2.179 -15.018 1.00 73.50 100 VAL A CA 1
ATOM 815 C C . VAL A 1 100 ? 8.744 2.947 -16.187 1.00 73.50 100 VAL A C 1
ATOM 817 O O . VAL A 1 100 ? 8.289 4.069 -16.001 1.00 73.50 100 VAL A O 1
ATOM 820 N N . LYS A 1 101 ? 8.795 2.372 -17.386 1.00 70.50 101 LYS A N 1
ATOM 821 C CA . LYS A 1 101 ? 8.154 2.928 -18.580 1.00 70.50 101 LYS A CA 1
ATOM 822 C C . LYS A 1 101 ? 7.063 1.957 -19.012 1.00 70.50 101 LYS A C 1
ATOM 824 O O . LYS A 1 101 ? 7.386 0.794 -19.239 1.00 70.50 101 LYS A O 1
ATOM 829 N N . GLY A 1 102 ? 5.822 2.419 -19.093 1.00 66.12 102 GLY A N 1
ATOM 830 C CA . GLY A 1 102 ? 4.659 1.618 -19.484 1.00 66.12 102 GLY A CA 1
ATOM 831 C C . GLY A 1 102 ? 3.675 2.460 -20.257 1.00 66.12 102 GLY A C 1
ATOM 832 O O . GLY A 1 102 ? 3.549 3.641 -19.879 1.00 66.12 102 GLY A O 1
#

Secondary structure (DSSP, 8-state):
--HHHHHHHHHHHHHHHHHTT--SS-S-----S-HHHHHHHHPPPPPSSPPEEEEEEEEEEEETTEEEEEEE-TT----EE-GGG-S-GGG--TT-EEEEE-